Protein AF-A0A4Z0F6G7-F1 (afdb_monomer)

Secondary structure (DSSP, 8-state):
----TTTTSTTHHHHHHHHHHHHH-HHHHHHHHHHHHHHHHHHHHHHHHHHHHHHHHHHHHHHHHHHHHHHHHHHHHHHHHHHHHHHTTHHHHTS-HHHHHHHHHHPPTTHHHHHHHHHHHHHHHHHH-

Structure (mmCIF, N/CA/C/O backbone):
data_AF-A0A4Z0F6G7-F1
#
_entry.id   AF-A0A4Z0F6G7-F1
#
loop_
_atom_site.group_PDB
_atom_site.id
_atom_site.type_symbol
_atom_site.label_atom_id
_atom_site.label_alt_id
_atom_site.label_comp_id
_atom_site.label_asym_id
_atom_site.label_entity_id
_atom_site.label_seq_id
_atom_site.pdbx_PDB_ins_code
_atom_site.Cartn_x
_atom_site.Cartn_y
_atom_site.Cartn_z
_atom_site.occupancy
_atom_site.B_iso_or_equiv
_atom_site.auth_seq_id
_atom_site.auth_comp_id
_atom_site.auth_asym_id
_atom_site.auth_atom_id
_atom_site.pdbx_PDB_model_num
ATOM 1 N N . MET A 1 1 ? 36.983 -16.817 -54.469 1.00 47.28 1 MET A N 1
ATOM 2 C CA . MET A 1 1 ? 36.439 -15.636 -53.768 1.00 47.28 1 MET A CA 1
ATOM 3 C C . MET A 1 1 ? 35.377 -16.129 -52.810 1.00 47.28 1 MET A C 1
ATOM 5 O O . MET A 1 1 ? 34.398 -16.700 -53.269 1.00 47.28 1 MET A O 1
ATOM 9 N N . THR A 1 2 ? 35.605 -16.013 -51.506 1.00 57.28 2 THR A N 1
ATOM 10 C CA . THR A 1 2 ? 34.632 -16.443 -50.497 1.00 57.28 2 THR A CA 1
ATOM 11 C C . THR A 1 2 ? 33.562 -15.363 -50.399 1.00 57.28 2 THR A C 1
ATOM 13 O O . THR A 1 2 ? 33.847 -14.248 -49.970 1.00 57.28 2 THR A O 1
ATOM 16 N N . THR A 1 3 ? 32.354 -15.651 -50.879 1.00 80.88 3 THR A N 1
ATOM 17 C CA . THR A 1 3 ? 31.208 -14.747 -50.731 1.00 80.88 3 THR A CA 1
ATOM 18 C C . THR A 1 3 ? 30.861 -14.601 -49.254 1.00 80.88 3 THR A C 1
ATOM 20 O O . THR A 1 3 ? 30.868 -15.595 -48.523 1.00 80.88 3 THR A O 1
ATOM 23 N N . ALA A 1 4 ? 30.568 -13.373 -48.816 1.00 86.94 4 ALA A N 1
ATOM 24 C CA . ALA A 1 4 ? 30.184 -13.104 -47.435 1.00 86.94 4 ALA A CA 1
ATOM 25 C C . ALA A 1 4 ? 28.992 -13.992 -47.012 1.00 86.94 4 ALA A C 1
ATOM 27 O O . ALA A 1 4 ? 28.097 -14.231 -47.829 1.00 86.94 4 ALA A O 1
ATOM 28 N N . PRO A 1 5 ? 28.934 -14.465 -45.751 1.00 91.44 5 PRO A N 1
ATOM 29 C CA . PRO A 1 5 ? 27.891 -15.389 -45.290 1.00 91.44 5 PRO A CA 1
ATOM 30 C C . PRO A 1 5 ? 26.457 -14.881 -45.510 1.00 91.44 5 PRO A C 1
ATOM 32 O O . PRO A 1 5 ? 25.543 -15.665 -45.753 1.00 91.44 5 PRO A O 1
ATOM 35 N N . TRP A 1 6 ? 26.259 -13.563 -45.465 1.00 92.94 6 TRP A N 1
ATOM 36 C CA . TRP A 1 6 ? 24.964 -12.897 -45.634 1.00 92.94 6 TRP A CA 1
ATOM 37 C C . TRP A 1 6 ? 24.651 -12.486 -47.080 1.00 92.94 6 TRP A C 1
ATOM 39 O O . TRP A 1 6 ? 23.616 -11.870 -47.316 1.00 92.94 6 TRP A O 1
ATOM 49 N N . ALA A 1 7 ? 25.494 -12.824 -48.064 1.00 93.50 7 ALA A N 1
ATOM 50 C CA . ALA A 1 7 ? 25.330 -12.382 -49.455 1.00 93.50 7 ALA A CA 1
ATOM 51 C C . ALA A 1 7 ? 24.017 -12.850 -50.115 1.00 93.50 7 ALA A C 1
ATOM 53 O O . ALA A 1 7 ? 23.558 -12.244 -51.079 1.00 93.50 7 ALA A O 1
ATOM 54 N N . HIS A 1 8 ? 23.405 -13.916 -49.593 1.00 94.06 8 HIS A N 1
ATOM 55 C CA . HIS A 1 8 ? 22.116 -14.434 -50.053 1.00 94.06 8 HIS A CA 1
ATOM 56 C C . HIS A 1 8 ? 20.911 -13.607 -49.563 1.00 94.06 8 HIS A C 1
ATOM 58 O O . HIS A 1 8 ? 19.790 -13.839 -50.014 1.00 94.06 8 HIS A O 1
ATOM 64 N N . LEU A 1 9 ? 21.109 -12.668 -48.629 1.00 95.50 9 LEU A N 1
ATOM 65 C CA . LEU A 1 9 ? 20.027 -11.877 -48.052 1.00 95.50 9 LEU A CA 1
ATOM 66 C C . LEU A 1 9 ? 19.656 -10.678 -48.946 1.00 95.50 9 LEU A C 1
ATOM 68 O O . LEU A 1 9 ? 20.544 -10.012 -49.483 1.00 95.50 9 LEU A O 1
ATOM 72 N N . PRO A 1 10 ? 18.363 -10.301 -49.031 1.00 94.75 10 PRO A N 1
ATOM 73 C CA . PRO A 1 10 ? 17.912 -9.156 -49.834 1.00 94.75 10 PRO A CA 1
ATOM 74 C C . PRO A 1 10 ? 18.544 -7.813 -49.431 1.00 94.75 10 PRO A C 1
ATOM 76 O O . PRO A 1 10 ? 18.614 -6.881 -50.231 1.00 94.75 10 PRO A O 1
ATOM 79 N N . ASN A 1 11 ? 19.001 -7.700 -48.182 1.00 95.38 11 ASN A N 1
ATOM 80 C CA . ASN A 1 11 ? 19.608 -6.503 -47.607 1.00 95.38 11 ASN A CA 1
ATOM 81 C C . ASN A 1 11 ? 21.141 -6.587 -47.482 1.00 95.38 11 ASN A C 1
ATOM 83 O O . ASN A 1 11 ? 21.720 -5.722 -46.826 1.00 95.38 11 ASN A O 1
ATOM 87 N N . ALA A 1 12 ? 21.808 -7.563 -48.113 1.00 95.88 12 ALA A N 1
ATOM 88 C CA . ALA A 1 12 ? 23.259 -7.765 -48.000 1.00 95.88 12 ALA A CA 1
ATOM 89 C C . ALA A 1 12 ? 24.069 -6.480 -48.254 1.00 95.88 12 ALA A C 1
ATOM 91 O O . ALA A 1 12 ? 24.935 -6.128 -47.458 1.00 95.88 12 ALA A O 1
ATOM 92 N N . LYS A 1 13 ? 23.684 -5.699 -49.277 1.00 95.31 13 LYS A N 1
ATOM 93 C CA . LYS A 1 13 ? 24.309 -4.402 -49.597 1.00 95.31 13 LYS A CA 1
ATOM 94 C C . LYS A 1 13 ? 24.285 -3.396 -48.437 1.00 95.31 13 LYS A C 1
ATOM 96 O O . LYS A 1 13 ? 25.189 -2.578 -48.314 1.00 95.31 13 LYS A O 1
ATOM 101 N N . HIS A 1 14 ? 23.244 -3.427 -47.602 1.00 96.31 14 HIS A N 1
ATOM 102 C CA . HIS A 1 14 ? 23.115 -2.533 -46.451 1.00 96.31 14 HIS A CA 1
ATOM 103 C C . HIS A 1 14 ? 23.979 -3.009 -45.287 1.00 96.31 14 HIS A C 1
ATOM 105 O O . HIS A 1 14 ? 24.593 -2.186 -44.617 1.00 96.31 14 HIS A O 1
ATOM 111 N N . ILE A 1 15 ? 24.059 -4.326 -45.081 1.00 95.19 15 ILE A N 1
ATOM 112 C CA . ILE A 1 15 ? 24.941 -4.928 -44.078 1.00 95.19 15 ILE A CA 1
ATOM 113 C C . ILE A 1 15 ? 26.398 -4.571 -44.398 1.00 95.19 15 ILE A C 1
ATOM 115 O O . ILE A 1 15 ? 27.099 -4.064 -43.526 1.00 95.19 15 ILE A O 1
ATOM 119 N N . ASP A 1 16 ? 26.823 -4.733 -45.654 1.00 95.69 16 ASP A N 1
ATOM 120 C CA . ASP A 1 16 ? 28.184 -4.390 -46.088 1.00 95.69 16 ASP A CA 1
ATOM 121 C C . ASP A 1 16 ? 28.491 -2.900 -45.897 1.00 95.69 16 ASP A C 1
ATOM 123 O O . ASP A 1 16 ? 29.553 -2.548 -45.384 1.00 95.69 16 ASP A O 1
ATOM 127 N N . ALA A 1 17 ? 27.549 -2.018 -46.249 1.00 96.31 17 ALA A N 1
ATOM 128 C CA . ALA A 1 17 ? 27.708 -0.577 -46.068 1.00 96.31 17 ALA A CA 1
ATOM 129 C C . ALA A 1 17 ? 27.852 -0.184 -44.588 1.00 96.31 17 ALA A C 1
ATOM 131 O O . ALA A 1 17 ? 28.715 0.624 -44.251 1.00 96.31 17 ALA A O 1
ATOM 132 N N . VAL A 1 18 ? 27.046 -0.775 -43.697 1.00 95.69 18 VAL A N 1
ATOM 133 C CA . VAL A 1 18 ? 27.143 -0.532 -42.249 1.00 95.69 18 VAL A CA 1
ATOM 134 C C . VAL A 1 18 ? 28.475 -1.043 -41.706 1.00 95.69 18 VAL A C 1
ATOM 136 O O . VAL A 1 18 ? 29.142 -0.321 -40.975 1.00 95.69 18 VAL A O 1
ATOM 139 N N . LEU A 1 19 ? 28.903 -2.250 -42.083 1.00 95.25 19 LEU A N 1
ATOM 140 C CA . LEU A 1 19 ? 30.178 -2.812 -41.627 1.00 95.25 19 LEU A CA 1
ATOM 141 C C . LEU A 1 19 ? 31.381 -2.001 -42.123 1.00 95.25 19 LEU A C 1
ATOM 143 O O . LEU A 1 19 ? 32.320 -1.767 -41.362 1.00 95.25 19 LEU A O 1
ATOM 147 N N . ALA A 1 20 ? 31.351 -1.539 -43.375 1.00 96.31 20 ALA A N 1
ATOM 148 C CA . ALA A 1 20 ? 32.379 -0.655 -43.914 1.00 96.31 20 ALA A CA 1
ATOM 149 C C . ALA A 1 20 ? 32.435 0.674 -43.143 1.00 96.31 20 ALA A C 1
ATOM 151 O O . ALA A 1 20 ? 33.523 1.138 -42.799 1.00 96.31 20 ALA A O 1
ATOM 152 N N . ASP A 1 21 ? 31.282 1.257 -42.808 1.00 97.44 21 ASP A N 1
ATOM 153 C CA . ASP A 1 21 ? 31.222 2.502 -42.044 1.00 97.44 21 ASP A CA 1
ATOM 154 C C . ASP A 1 21 ? 31.696 2.329 -40.595 1.00 97.44 21 ASP A C 1
ATOM 156 O O . ASP A 1 21 ? 32.488 3.135 -40.109 1.00 97.44 21 ASP A O 1
ATOM 160 N N . VAL A 1 22 ? 31.287 1.242 -39.932 1.00 97.00 22 VAL A N 1
ATOM 161 C CA . VAL A 1 22 ? 31.743 0.873 -38.581 1.00 97.00 22 VAL A CA 1
ATOM 162 C C . VAL A 1 22 ? 33.261 0.734 -38.535 1.00 97.00 22 VAL A C 1
ATOM 164 O O . VAL A 1 22 ? 33.890 1.236 -37.608 1.00 97.00 22 VAL A O 1
ATOM 167 N N . ASN A 1 23 ? 33.860 0.090 -39.540 1.00 95.94 23 ASN A N 1
ATOM 168 C CA . ASN A 1 23 ? 35.313 -0.059 -39.624 1.00 95.94 23 ASN A CA 1
ATOM 169 C C . ASN A 1 23 ? 36.027 1.265 -39.928 1.00 95.94 23 ASN A C 1
ATOM 171 O O . ASN A 1 23 ? 37.169 1.446 -39.517 1.00 95.94 23 ASN A O 1
ATOM 175 N N . THR A 1 24 ? 35.368 2.185 -40.638 1.00 98.12 24 THR A N 1
ATOM 176 C CA . THR A 1 24 ? 35.940 3.496 -40.984 1.00 98.12 24 THR A CA 1
ATOM 177 C C . THR A 1 24 ? 35.861 4.481 -39.817 1.00 98.12 24 THR A C 1
ATOM 179 O O . THR A 1 24 ? 36.751 5.314 -39.670 1.00 98.12 24 THR A O 1
ATOM 182 N N . ARG A 1 25 ? 34.795 4.410 -39.006 1.00 97.50 25 ARG A N 1
ATOM 183 C CA . ARG A 1 25 ? 34.482 5.374 -37.934 1.00 97.50 25 ARG A CA 1
ATOM 184 C C . ARG A 1 25 ? 34.035 4.686 -36.634 1.00 97.50 25 ARG A C 1
ATOM 186 O O . ARG A 1 25 ? 32.915 4.924 -36.159 1.00 97.50 25 ARG A O 1
ATOM 193 N N . PRO A 1 26 ? 34.856 3.798 -36.047 1.00 97.06 26 PRO A N 1
ATOM 194 C CA . PRO A 1 26 ? 34.456 3.002 -34.885 1.00 97.06 26 PRO A CA 1
ATOM 195 C C . PRO A 1 26 ? 34.114 3.862 -33.659 1.00 97.06 26 PRO A C 1
ATOM 197 O O . PRO A 1 26 ? 33.221 3.515 -32.884 1.00 97.06 26 PRO A O 1
ATOM 200 N N . GLU A 1 27 ? 34.776 5.005 -33.489 1.00 97.69 27 GLU A N 1
ATOM 201 C CA . GLU A 1 27 ? 34.522 5.968 -32.417 1.00 97.69 27 GLU A CA 1
ATOM 202 C C . GLU A 1 27 ? 33.124 6.594 -32.487 1.00 97.69 27 GLU A C 1
ATOM 204 O O . GLU A 1 27 ? 32.488 6.761 -31.446 1.00 97.69 27 GLU A O 1
ATOM 209 N N . VAL A 1 28 ? 32.601 6.867 -33.688 1.00 97.94 28 VAL A N 1
ATOM 210 C CA . VAL A 1 28 ? 31.244 7.415 -33.869 1.00 97.94 28 VAL A CA 1
ATOM 211 C C . VAL A 1 28 ? 30.197 6.384 -33.457 1.00 97.94 28 VAL A C 1
ATOM 213 O O . VAL A 1 28 ? 29.253 6.703 -32.736 1.00 97.94 28 VAL A O 1
ATOM 216 N N . TRP A 1 29 ? 30.387 5.128 -33.861 1.00 97.69 29 TRP A N 1
ATOM 217 C CA . TRP A 1 29 ? 29.501 4.028 -33.480 1.00 97.69 29 TRP A CA 1
ATOM 218 C C . TRP A 1 29 ? 29.561 3.715 -31.987 1.00 97.69 29 TRP A C 1
ATOM 220 O O . TRP A 1 29 ? 28.531 3.406 -31.383 1.00 97.69 29 TRP A O 1
ATOM 230 N N . LYS A 1 30 ? 30.745 3.821 -31.374 1.00 97.69 30 LYS A N 1
ATOM 231 C CA . LYS A 1 30 ? 30.897 3.711 -29.922 1.00 97.69 30 LYS A CA 1
ATOM 232 C C . LYS A 1 30 ? 30.139 4.833 -29.212 1.00 97.69 30 LYS A C 1
ATOM 234 O O . LYS A 1 30 ? 29.307 4.535 -28.367 1.00 97.69 30 LYS A O 1
ATOM 239 N N . ALA A 1 31 ? 30.352 6.089 -29.604 1.00 97.75 31 ALA A N 1
ATOM 240 C CA . ALA A 1 31 ? 29.670 7.232 -29.002 1.00 97.75 31 ALA A CA 1
ATOM 241 C C . ALA A 1 31 ? 28.141 7.138 -29.138 1.00 97.75 31 ALA A C 1
ATOM 243 O O . ALA A 1 31 ? 27.420 7.396 -28.179 1.00 97.75 31 ALA A O 1
ATOM 244 N N . ALA A 1 32 ? 27.640 6.713 -30.302 1.00 97.75 32 ALA A N 1
ATOM 245 C CA . ALA A 1 32 ? 26.210 6.505 -30.515 1.00 97.75 32 ALA A CA 1
ATOM 246 C C . ALA A 1 32 ? 25.640 5.400 -29.610 1.00 97.75 32 ALA A C 1
ATOM 248 O O . ALA A 1 32 ? 24.548 5.551 -29.062 1.00 97.75 32 ALA A O 1
ATOM 249 N N . ARG A 1 33 ? 26.381 4.300 -29.426 1.00 97.62 33 ARG A N 1
ATOM 250 C CA . ARG A 1 33 ? 25.991 3.211 -28.522 1.00 97.62 33 ARG A CA 1
ATOM 251 C C . ARG A 1 33 ? 25.990 3.662 -27.065 1.00 97.62 33 ARG A C 1
ATOM 253 O O . ARG A 1 33 ? 25.026 3.375 -26.365 1.00 97.62 33 ARG A O 1
ATOM 260 N N . ASP A 1 34 ? 27.038 4.356 -26.634 1.00 98.19 34 ASP A N 1
ATOM 261 C CA . ASP A 1 34 ? 27.175 4.852 -25.263 1.00 98.19 34 ASP A CA 1
ATOM 262 C C . ASP A 1 34 ? 26.044 5.850 -24.953 1.00 98.19 34 ASP A C 1
ATOM 264 O O . ASP A 1 34 ? 25.350 5.701 -23.953 1.00 98.19 34 ASP A O 1
ATOM 268 N N . ALA A 1 35 ? 25.744 6.774 -25.873 1.00 97.94 35 ALA A N 1
ATOM 269 C CA . ALA A 1 35 ? 24.625 7.707 -25.729 1.00 97.94 35 ALA A CA 1
ATOM 270 C C . ALA A 1 35 ? 23.259 7.000 -25.662 1.00 97.94 35 ALA A C 1
ATOM 272 O O . ALA A 1 35 ? 22.404 7.373 -24.858 1.00 97.94 35 ALA A O 1
ATOM 273 N N . ALA A 1 36 ? 23.042 5.972 -26.490 1.00 98.19 36 ALA A N 1
ATOM 274 C CA . ALA A 1 36 ? 21.812 5.184 -26.449 1.00 98.19 36 ALA A CA 1
ATOM 275 C C . ALA A 1 36 ? 21.678 4.403 -25.1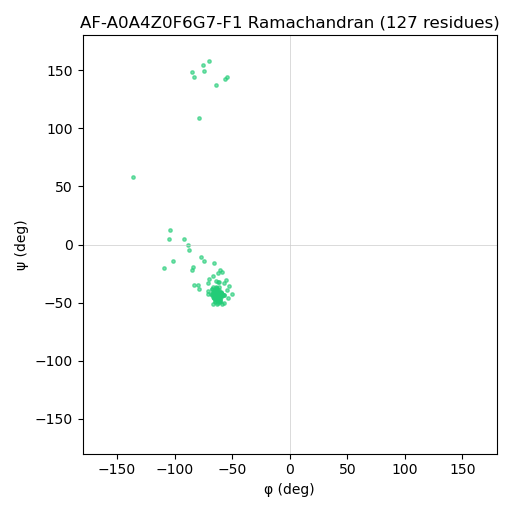32 1.00 98.19 36 ALA A C 1
ATOM 277 O O . ALA A 1 36 ? 20.582 4.319 -24.575 1.00 98.19 36 ALA A O 1
ATOM 278 N N . TRP A 1 37 ? 22.786 3.858 -24.626 1.00 98.31 37 TRP A N 1
ATOM 279 C CA . TRP A 1 37 ? 22.828 3.162 -23.345 1.00 98.31 37 TRP A CA 1
ATOM 280 C C . TRP A 1 37 ? 22.525 4.105 -22.181 1.00 98.31 37 TRP A C 1
ATOM 282 O O . TRP A 1 37 ? 21.652 3.802 -21.370 1.00 98.31 37 TRP A O 1
ATOM 292 N N . ASP A 1 38 ? 23.175 5.266 -22.133 1.00 98.38 38 ASP A N 1
ATOM 293 C CA . ASP A 1 38 ? 22.958 6.265 -21.087 1.00 98.38 38 ASP A CA 1
ATOM 294 C C . ASP A 1 38 ? 21.514 6.773 -21.087 1.00 98.38 38 ASP A C 1
ATOM 296 O O . ASP A 1 38 ? 20.882 6.848 -20.032 1.00 98.38 38 ASP A O 1
ATOM 300 N N . ALA A 1 39 ? 20.949 7.052 -22.266 1.00 98.00 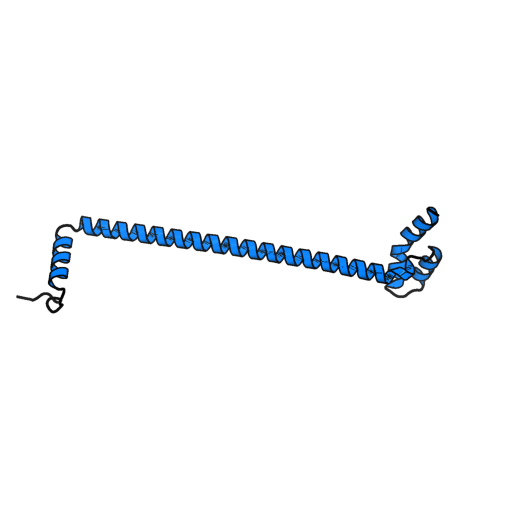39 ALA A N 1
ATOM 301 C CA . ALA A 1 39 ? 19.553 7.458 -22.392 1.00 98.00 39 ALA A CA 1
ATOM 302 C C . ALA A 1 39 ? 18.592 6.369 -21.891 1.00 98.00 39 ALA A C 1
ATOM 304 O O . ALA A 1 39 ? 17.663 6.664 -21.135 1.00 98.00 39 ALA A O 1
ATOM 305 N N . ALA A 1 40 ? 18.825 5.109 -22.271 1.00 98.31 40 ALA A N 1
ATOM 306 C CA . ALA A 1 40 ? 18.009 3.986 -21.818 1.00 98.31 40 ALA A CA 1
ATOM 307 C C . ALA A 1 40 ? 18.126 3.774 -20.302 1.00 98.31 40 ALA A C 1
ATOM 309 O O . ALA A 1 40 ? 17.122 3.536 -19.631 1.00 98.31 40 ALA A O 1
ATOM 310 N N . TRP A 1 41 ? 19.335 3.902 -19.753 1.00 98.38 41 TRP A N 1
ATOM 311 C CA . TRP A 1 41 ? 19.599 3.769 -18.325 1.00 98.38 41 TRP A CA 1
ATOM 312 C C . TRP A 1 41 ? 18.903 4.858 -17.507 1.00 98.38 41 TRP A C 1
ATOM 314 O O . TRP A 1 41 ? 18.227 4.551 -16.524 1.00 98.38 41 TRP A O 1
ATOM 324 N N . ILE A 1 42 ? 19.021 6.120 -17.929 1.00 98.56 42 ILE A N 1
ATOM 325 C CA . ILE A 1 42 ? 18.355 7.253 -17.276 1.00 98.56 42 ILE A CA 1
ATOM 326 C C . ILE A 1 42 ? 16.839 7.064 -17.324 1.00 98.56 42 ILE A C 1
ATOM 328 O O . ILE A 1 42 ? 16.194 7.117 -16.281 1.00 98.56 42 ILE A O 1
ATOM 332 N N . ALA A 1 43 ? 16.279 6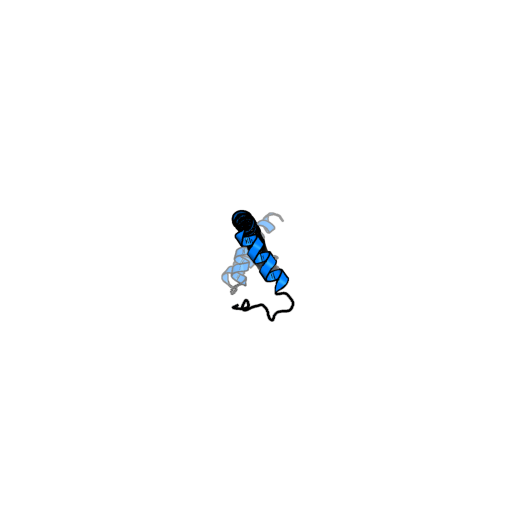.755 -18.497 1.00 97.94 43 ALA A N 1
ATOM 333 C CA . ALA A 1 43 ? 14.842 6.546 -18.648 1.00 97.94 43 ALA A CA 1
ATOM 334 C C . ALA A 1 43 ? 14.324 5.400 -17.764 1.00 97.94 43 ALA A C 1
ATOM 336 O O . ALA A 1 43 ? 13.302 5.546 -17.094 1.00 97.94 43 ALA A O 1
ATOM 337 N N . ALA A 1 44 ? 15.042 4.274 -17.719 1.00 98.06 44 ALA A N 1
ATOM 338 C CA . ALA A 1 44 ? 14.673 3.137 -16.883 1.00 98.06 44 ALA A CA 1
ATOM 339 C C . ALA A 1 44 ? 14.734 3.479 -15.388 1.00 98.06 44 ALA A C 1
ATOM 341 O O . ALA A 1 44 ? 13.825 3.127 -14.633 1.00 98.06 44 ALA A O 1
ATOM 342 N N . ARG A 1 45 ? 15.783 4.186 -14.954 1.00 98.25 45 ARG A N 1
ATOM 343 C CA . ARG A 1 45 ? 15.947 4.602 -13.558 1.00 98.25 45 ARG A CA 1
ATOM 344 C C . ARG A 1 45 ? 14.865 5.591 -13.135 1.00 98.25 45 ARG A C 1
ATOM 346 O O . ARG A 1 45 ? 14.294 5.431 -12.060 1.00 98.25 45 ARG A O 1
ATOM 353 N N . ASP A 1 46 ? 14.579 6.585 -13.967 1.00 98.44 46 ASP A N 1
ATOM 354 C CA . ASP A 1 46 ? 13.590 7.615 -13.662 1.00 98.44 46 ASP A CA 1
ATOM 355 C C . ASP A 1 46 ? 12.177 7.009 -13.614 1.00 98.44 46 ASP A C 1
ATOM 357 O O . ASP A 1 46 ? 11.428 7.275 -12.674 1.00 98.44 46 ASP A O 1
ATOM 361 N N . ALA A 1 47 ? 11.848 6.099 -14.540 1.00 97.69 47 ALA A N 1
ATOM 362 C CA . ALA A 1 47 ? 10.591 5.350 -14.512 1.00 97.69 47 ALA A CA 1
ATOM 363 C C . ALA A 1 47 ? 10.465 4.463 -13.262 1.00 97.69 47 ALA A C 1
ATOM 365 O O . ALA A 1 47 ? 9.403 4.408 -12.640 1.00 97.69 47 ALA A O 1
ATOM 366 N N . ALA A 1 48 ? 11.545 3.784 -12.864 1.00 98.12 48 ALA A N 1
ATOM 367 C CA . ALA A 1 48 ? 11.555 2.973 -11.650 1.00 98.12 48 ALA A CA 1
ATOM 368 C C . ALA A 1 48 ? 11.365 3.829 -10.388 1.00 98.12 48 ALA A C 1
ATOM 370 O O . ALA A 1 48 ? 10.624 3.438 -9.484 1.00 98.12 48 ALA A O 1
ATOM 371 N N . TRP A 1 49 ? 12.002 5.002 -10.331 1.00 98.19 49 TRP A N 1
ATOM 372 C CA . TRP A 1 49 ? 11.869 5.929 -9.210 1.00 98.19 49 TRP A CA 1
ATOM 373 C C . TRP A 1 49 ? 10.452 6.495 -9.099 1.00 98.19 49 TRP A C 1
ATOM 375 O O . TRP A 1 49 ? 9.875 6.484 -8.011 1.00 98.19 49 TRP A O 1
ATOM 385 N N . ASP A 1 50 ? 9.867 6.933 -10.214 1.00 98.44 50 ASP A N 1
ATOM 386 C CA . ASP A 1 50 ? 8.499 7.454 -10.243 1.00 98.44 50 ASP A CA 1
ATOM 387 C C . ASP A 1 50 ? 7.480 6.381 -9.829 1.00 98.44 50 ASP A C 1
ATOM 389 O O . ASP A 1 50 ? 6.649 6.607 -8.944 1.00 98.44 50 ASP A O 1
ATOM 393 N N . ALA A 1 51 ? 7.616 5.161 -10.360 1.00 97.38 51 ALA A N 1
ATOM 394 C CA . ALA A 1 51 ? 6.772 4.032 -9.977 1.00 97.38 51 ALA A CA 1
ATOM 395 C C . ALA A 1 51 ? 6.882 3.708 -8.477 1.00 97.38 51 ALA A C 1
ATOM 397 O O . ALA A 1 51 ? 5.863 3.529 -7.803 1.00 97.38 51 ALA A O 1
ATOM 398 N N . ALA A 1 52 ? 8.103 3.671 -7.934 1.00 98.19 52 ALA A N 1
ATOM 399 C CA . ALA A 1 52 ? 8.331 3.422 -6.513 1.00 98.19 52 ALA A CA 1
ATOM 400 C C . ALA A 1 52 ? 7.727 4.530 -5.636 1.00 98.19 52 ALA A C 1
ATOM 402 O O . ALA A 1 52 ? 7.075 4.241 -4.629 1.00 98.19 52 ALA A O 1
ATOM 403 N N . TRP A 1 53 ? 7.890 5.793 -6.032 1.00 98.12 53 TRP A N 1
ATOM 404 C CA . TRP A 1 53 ? 7.339 6.942 -5.319 1.00 98.12 53 TRP A CA 1
ATOM 405 C C . TRP A 1 53 ? 5.806 6.930 -5.298 1.00 98.12 53 TRP A C 1
ATOM 407 O O . TRP A 1 53 ? 5.193 7.080 -4.234 1.00 98.12 53 TRP A O 1
ATOM 417 N N . ILE A 1 54 ? 5.175 6.695 -6.452 1.00 98.56 54 ILE A N 1
ATOM 418 C CA . ILE A 1 54 ? 3.716 6.594 -6.576 1.00 98.56 54 ILE A CA 1
ATOM 419 C C . ILE A 1 54 ? 3.186 5.435 -5.728 1.00 98.56 54 ILE A C 1
ATOM 421 O O . ILE A 1 54 ? 2.207 5.616 -4.994 1.00 98.56 54 ILE A O 1
ATOM 425 N N . ALA A 1 55 ? 3.833 4.268 -5.781 1.00 97.81 55 ALA A N 1
ATOM 426 C CA . ALA A 1 55 ? 3.441 3.102 -4.995 1.00 97.81 55 ALA A CA 1
ATOM 427 C C . ALA A 1 55 ? 3.533 3.380 -3.488 1.00 97.81 55 ALA A C 1
ATOM 429 O O . ALA A 1 55 ? 2.561 3.163 -2.762 1.00 97.81 55 ALA A O 1
ATOM 430 N N . ALA A 1 56 ? 4.655 3.939 -3.023 1.00 98.06 56 ALA A N 1
ATOM 431 C CA . ALA A 1 56 ? 4.860 4.271 -1.616 1.00 98.06 56 ALA A CA 1
ATOM 432 C C . ALA A 1 56 ? 3.825 5.289 -1.113 1.00 98.06 56 ALA A C 1
ATOM 434 O O . ALA A 1 56 ? 3.194 5.088 -0.072 1.00 98.06 56 ALA A O 1
ATOM 435 N N . ARG A 1 57 ? 3.583 6.362 -1.875 1.00 98.25 57 ARG A N 1
ATOM 436 C CA . ARG A 1 57 ? 2.604 7.397 -1.514 1.00 98.25 57 ARG A CA 1
ATOM 437 C C . ARG A 1 57 ? 1.174 6.856 -1.499 1.00 98.25 57 ARG A C 1
ATOM 439 O O . ARG A 1 57 ? 0.391 7.215 -0.617 1.00 98.25 57 ARG A O 1
ATOM 446 N N . SER A 1 58 ? 0.835 5.988 -2.449 1.00 98.38 58 SER A N 1
ATOM 447 C CA . SER A 1 58 ? -0.480 5.345 -2.523 1.00 98.38 58 SER A CA 1
ATOM 448 C C . SER A 1 58 ? -0.707 4.401 -1.345 1.00 98.38 58 SER A C 1
ATOM 450 O O . SER A 1 58 ? -1.753 4.480 -0.699 1.00 98.38 58 SER A O 1
ATOM 452 N N . ALA A 1 59 ? 0.290 3.578 -1.006 1.00 97.75 59 ALA A N 1
ATOM 453 C CA . ALA A 1 59 ? 0.245 2.687 0.149 1.00 97.75 59 ALA A CA 1
ATOM 454 C C . ALA A 1 59 ? 0.099 3.468 1.463 1.00 97.75 59 ALA A C 1
ATOM 456 O O . ALA A 1 59 ? -0.789 3.169 2.261 1.00 97.75 59 ALA A O 1
ATOM 457 N N . ALA A 1 60 ? 0.891 4.529 1.653 1.00 98.25 60 ALA A N 1
ATOM 458 C CA . ALA A 1 60 ? 0.801 5.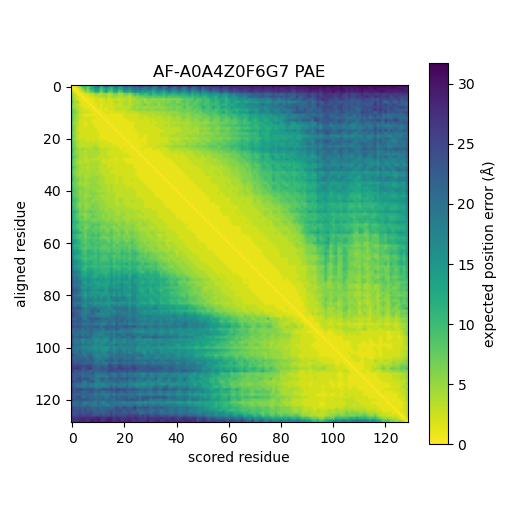384 2.835 1.00 98.25 60 ALA A CA 1
ATOM 459 C C . ALA A 1 60 ? -0.588 6.031 2.974 1.00 98.25 60 ALA A C 1
ATOM 461 O O . ALA A 1 60 ? -1.176 6.035 4.056 1.00 98.25 60 ALA A O 1
ATOM 462 N N . ARG A 1 61 ? -1.158 6.534 1.871 1.00 98.25 61 ARG A N 1
ATOM 463 C CA . ARG A 1 61 ? -2.495 7.144 1.877 1.00 98.25 61 ARG A CA 1
ATOM 464 C C . ARG A 1 61 ? -3.597 6.122 2.151 1.00 98.25 61 ARG A C 1
ATOM 466 O O . ARG A 1 61 ? -4.556 6.441 2.853 1.00 98.25 61 ARG A O 1
ATOM 473 N N . ALA A 1 62 ? -3.472 4.911 1.611 1.00 98.44 62 ALA A N 1
ATOM 474 C CA . ALA A 1 62 ? -4.406 3.824 1.876 1.00 98.44 62 ALA A CA 1
ATOM 475 C C . ALA A 1 62 ? -4.373 3.409 3.355 1.00 98.44 62 ALA A C 1
ATOM 477 O O . ALA A 1 62 ? -5.430 3.348 3.981 1.00 98.44 62 ALA A O 1
ATOM 478 N N . ALA A 1 63 ? -3.177 3.222 3.922 1.00 97.81 63 ALA A N 1
ATOM 479 C CA . ALA A 1 63 ? -2.992 2.882 5.330 1.00 97.81 63 ALA A CA 1
ATOM 480 C C . ALA A 1 63 ? -3.565 3.964 6.258 1.00 97.81 63 ALA A C 1
ATOM 482 O O . ALA A 1 63 ? -4.365 3.658 7.140 1.00 97.81 63 ALA A O 1
ATOM 483 N N . ALA A 1 64 ? -3.243 5.238 6.007 1.00 98.19 64 ALA A N 1
ATOM 484 C CA . ALA A 1 64 ? -3.771 6.355 6.789 1.00 98.19 64 ALA A CA 1
ATOM 485 C C . ALA A 1 64 ? -5.306 6.431 6.730 1.00 98.19 64 ALA A C 1
ATOM 487 O O . ALA A 1 64 ? -5.962 6.642 7.748 1.00 98.19 64 ALA A O 1
ATOM 488 N N . ARG A 1 65 ? -5.897 6.217 5.547 1.00 98.19 65 ARG A N 1
ATOM 489 C CA . ARG A 1 65 ? -7.355 6.224 5.379 1.00 98.19 65 ARG A CA 1
ATOM 490 C C . ARG A 1 65 ? -8.025 5.046 6.082 1.00 98.19 65 ARG A C 1
ATOM 492 O O . ARG A 1 65 ? -9.100 5.238 6.637 1.00 98.19 65 ARG A O 1
ATOM 499 N N . SER A 1 66 ? -7.410 3.862 6.060 1.00 98.31 66 SER A N 1
ATOM 500 C CA . SER A 1 66 ? -7.910 2.700 6.802 1.00 98.31 66 SER A CA 1
ATOM 501 C C . SER A 1 66 ? -7.903 2.978 8.301 1.00 98.31 66 SER A C 1
ATOM 503 O O . SER A 1 66 ? -8.943 2.868 8.937 1.00 98.31 66 SER A O 1
ATOM 505 N N . ALA A 1 67 ? -6.772 3.449 8.836 1.00 97.25 67 ALA A N 1
ATOM 506 C CA . ALA A 1 67 ? -6.639 3.749 10.258 1.00 97.25 67 ALA A CA 1
ATOM 507 C C . ALA A 1 67 ? -7.645 4.818 10.718 1.00 97.25 67 ALA A C 1
ATOM 509 O O . ALA A 1 67 ? -8.272 4.672 11.764 1.00 97.25 67 ALA A O 1
ATOM 510 N N . ALA A 1 68 ? -7.854 5.864 9.911 1.00 98.12 68 ALA A N 1
ATOM 511 C CA . ALA A 1 68 ? -8.856 6.888 10.193 1.00 98.12 68 ALA A CA 1
ATOM 512 C C . ALA A 1 68 ? -10.287 6.324 10.194 1.00 98.12 68 ALA A C 1
ATOM 514 O O . ALA A 1 68 ? -11.084 6.679 11.060 1.00 98.12 68 ALA A O 1
ATOM 515 N N . TRP A 1 69 ? -10.615 5.434 9.252 1.00 98.06 69 TRP A N 1
ATOM 516 C CA . TRP A 1 69 ? -11.920 4.771 9.203 1.00 98.06 69 TRP A CA 1
ATOM 517 C C . TRP A 1 69 ? -12.157 3.854 10.398 1.00 98.06 69 TRP A C 1
ATOM 519 O O . TRP A 1 69 ? -13.255 3.851 10.950 1.00 98.06 69 TRP A O 1
ATOM 529 N N . ASP A 1 70 ? -11.145 3.090 10.798 1.00 98.19 70 ASP A N 1
ATOM 530 C CA . ASP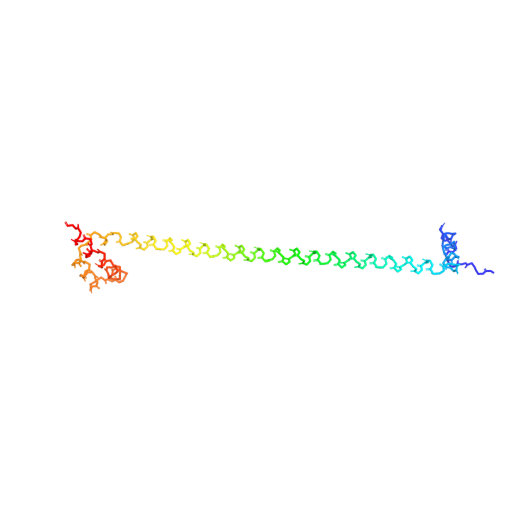 A 1 70 ? -11.236 2.187 11.942 1.00 98.19 70 ASP A CA 1
ATOM 531 C C . ASP A 1 70 ? -11.396 2.972 13.247 1.00 98.19 70 ASP A C 1
ATOM 533 O O . ASP A 1 70 ? -12.281 2.657 14.043 1.00 98.19 70 ASP A O 1
ATOM 537 N N . ALA A 1 71 ? -10.637 4.060 13.419 1.00 96.62 71 ALA A N 1
ATOM 538 C CA . ALA A 1 71 ? -10.785 4.964 14.557 1.00 96.62 71 ALA A CA 1
ATOM 539 C C . ALA A 1 71 ? -12.178 5.611 14.601 1.00 96.62 71 ALA A C 1
ATOM 541 O O . ALA A 1 71 ? -12.844 5.574 15.633 1.00 96.62 71 ALA A O 1
ATOM 542 N N . ALA A 1 72 ? -12.656 6.154 13.476 1.00 97.94 72 ALA A N 1
ATOM 543 C CA . ALA A 1 72 ? -13.983 6.760 13.400 1.00 97.94 72 ALA A CA 1
ATOM 544 C C . ALA A 1 72 ? -15.097 5.745 13.701 1.00 97.94 72 ALA A C 1
ATOM 546 O O . ALA A 1 72 ? -16.056 6.071 14.397 1.00 97.94 72 ALA A O 1
ATOM 547 N N . ARG A 1 73 ? -14.961 4.504 13.215 1.00 98.19 73 ARG A N 1
ATOM 548 C CA . ARG A 1 73 ? -15.920 3.427 13.484 1.00 98.19 73 ARG A CA 1
ATOM 549 C C . ARG A 1 73 ? -15.923 3.023 14.954 1.00 98.19 73 ARG A C 1
ATOM 551 O O . ARG A 1 73 ? -17.004 2.831 15.497 1.00 98.19 73 ARG A O 1
ATOM 558 N N . SER A 1 74 ? -14.751 2.926 15.585 1.00 97.69 74 SER A N 1
ATOM 559 C CA . SER A 1 74 ? -14.642 2.653 17.023 1.00 97.69 74 SER A CA 1
ATOM 560 C C . SER A 1 74 ? -15.353 3.731 17.830 1.00 97.69 74 SER A C 1
ATOM 562 O O . SER A 1 74 ? -16.243 3.415 18.605 1.00 97.69 74 SER A O 1
ATOM 564 N N . VAL A 1 75 ? -15.047 5.007 17.570 1.00 97.31 75 VAL A N 1
ATOM 565 C CA . VAL A 1 75 ? -15.680 6.136 18.271 1.00 97.31 75 VAL A CA 1
ATOM 566 C C . VAL A 1 75 ? -17.194 6.152 18.056 1.00 97.31 75 VAL A C 1
ATOM 568 O O . VAL A 1 75 ? -17.947 6.382 18.998 1.00 97.31 75 VAL A O 1
ATOM 571 N N . ALA A 1 76 ? -17.662 5.891 16.833 1.00 97.75 76 ALA A N 1
ATOM 572 C CA . ALA A 1 76 ? -19.091 5.815 16.550 1.00 97.75 76 ALA A CA 1
ATOM 573 C C . ALA A 1 76 ? -19.763 4.657 17.305 1.00 97.75 76 ALA A C 1
ATOM 575 O O . ALA A 1 76 ? -20.861 4.826 17.828 1.00 97.75 76 ALA A O 1
ATOM 576 N N . TRP A 1 77 ? -19.104 3.500 17.385 1.00 97.50 77 TRP A N 1
ATOM 577 C CA . TRP A 1 77 ? -19.604 2.353 18.135 1.00 97.50 77 TRP A CA 1
ATOM 578 C C . TRP A 1 77 ? -19.655 2.637 19.636 1.00 97.50 77 TRP A C 1
ATOM 580 O O . TRP A 1 77 ? -20.689 2.408 20.255 1.00 97.50 77 TRP A O 1
ATOM 590 N N . ASP A 1 78 ? -18.596 3.219 20.198 1.00 97.00 78 ASP A N 1
ATOM 591 C CA . ASP A 1 78 ? -18.541 3.620 21.605 1.00 97.00 78 ASP A CA 1
ATOM 592 C C . ASP A 1 78 ? -19.639 4.641 21.934 1.00 97.00 78 ASP A C 1
ATOM 594 O O . ASP A 1 78 ? -20.315 4.519 22.955 1.00 97.00 78 ASP A O 1
ATOM 598 N N . ALA A 1 79 ? -19.884 5.608 21.044 1.00 96.31 79 ALA A N 1
ATOM 599 C CA . ALA A 1 79 ? -20.972 6.571 21.196 1.00 96.31 79 ALA A CA 1
ATOM 600 C C . ALA A 1 79 ? -22.354 5.898 21.157 1.00 96.31 79 ALA A C 1
ATOM 602 O O . ALA A 1 79 ? -23.210 6.212 21.981 1.00 96.31 79 ALA A O 1
ATOM 603 N N . ILE A 1 80 ? -22.579 4.950 20.239 1.00 97.06 80 ILE A N 1
ATOM 604 C CA . ILE A 1 80 ? -23.830 4.180 20.173 1.00 97.06 80 ILE A CA 1
ATOM 605 C C . ILE A 1 80 ? -24.019 3.350 21.448 1.00 97.06 80 ILE A C 1
ATOM 607 O O . ILE A 1 80 ? -25.105 3.368 22.023 1.00 97.06 80 ILE A O 1
ATOM 611 N N . LEU A 1 81 ? -22.977 2.662 21.924 1.00 93.81 81 LEU A N 1
ATOM 612 C CA . LEU A 1 81 ? -23.026 1.896 23.171 1.00 93.81 81 LEU A CA 1
ATOM 613 C C . LEU A 1 81 ? -23.330 2.791 24.375 1.00 93.81 81 LEU A C 1
ATOM 615 O O . LEU A 1 81 ? -24.147 2.418 25.212 1.00 93.81 81 LEU A O 1
ATOM 619 N N . ALA A 1 82 ? -22.722 3.978 24.444 1.00 90.19 82 ALA A N 1
ATOM 620 C CA . ALA A 1 82 ? -23.007 4.955 25.488 1.00 90.19 82 ALA A CA 1
ATOM 621 C C . ALA A 1 82 ? -24.470 5.427 25.444 1.00 90.19 82 ALA A C 1
ATOM 623 O O . ALA A 1 82 ? -25.114 5.498 26.488 1.00 90.19 82 ALA A O 1
ATOM 624 N N . LEU A 1 83 ? -25.017 5.691 24.252 1.00 91.50 83 LEU A N 1
ATOM 625 C CA . LEU A 1 83 ? -26.423 6.069 24.083 1.00 91.50 83 LEU A CA 1
ATOM 626 C C . LEU A 1 83 ? -27.380 4.938 24.481 1.00 91.50 83 LEU A C 1
ATOM 628 O O . LEU A 1 83 ? -28.354 5.198 25.176 1.00 91.50 83 LEU A O 1
ATOM 632 N N . ILE A 1 84 ? -27.090 3.689 24.103 1.00 91.31 84 ILE A N 1
ATOM 633 C CA . ILE A 1 84 ? -27.888 2.520 24.509 1.00 91.31 84 ILE A CA 1
ATOM 634 C C . ILE A 1 84 ? -27.838 2.332 26.030 1.00 91.31 84 ILE A C 1
ATOM 636 O O . ILE A 1 84 ? -28.864 2.068 26.655 1.00 91.31 84 ILE A O 1
ATOM 640 N N . ALA A 1 85 ? -26.656 2.467 26.640 1.00 85.38 85 ALA A N 1
ATOM 641 C CA . ALA A 1 85 ? -26.491 2.351 28.086 1.00 85.38 85 ALA A CA 1
ATOM 642 C C . ALA A 1 85 ? -27.244 3.455 28.842 1.00 85.38 85 ALA A C 1
ATOM 644 O O . ALA A 1 85 ? -27.825 3.184 29.893 1.00 85.38 85 ALA A O 1
ATOM 645 N N . TRP A 1 86 ? -27.255 4.672 28.291 1.00 85.00 86 TRP A N 1
ATOM 646 C CA . TRP A 1 86 ? -28.034 5.794 28.805 1.00 85.00 86 TRP A CA 1
ATOM 647 C C . TRP A 1 86 ? -29.542 5.542 28.700 1.00 85.00 86 TRP A C 1
ATOM 649 O O . TRP A 1 86 ? -30.245 5.663 29.699 1.00 85.00 86 TRP A O 1
ATOM 659 N N . ASP A 1 87 ? -30.026 5.127 27.526 1.00 88.75 87 ASP A N 1
ATOM 660 C CA . ASP A 1 87 ? -31.436 4.795 27.280 1.00 88.75 87 ASP A CA 1
ATOM 661 C C . ASP A 1 87 ? -31.925 3.673 28.209 1.00 88.75 87 ASP A C 1
ATOM 663 O O . ASP A 1 87 ? -32.965 3.784 28.849 1.00 88.75 87 ASP A O 1
ATOM 667 N N . SER A 1 88 ? -31.101 2.643 28.409 1.00 85.69 88 SER A N 1
ATOM 668 C CA . SER A 1 88 ? -31.406 1.523 29.311 1.00 85.69 88 SER A CA 1
ATOM 669 C C . SER A 1 88 ? -31.493 1.923 30.790 1.00 85.69 88 SER A C 1
ATOM 671 O O . SER A 1 88 ? -31.969 1.139 31.606 1.00 85.69 88 SER A O 1
ATOM 673 N N . ALA A 1 89 ? -30.988 3.102 31.161 1.00 86.94 89 ALA A N 1
ATOM 674 C CA . ALA A 1 89 ? -31.062 3.643 32.514 1.00 86.94 89 ALA A CA 1
ATOM 675 C C . ALA A 1 89 ? -32.102 4.774 32.641 1.00 86.94 89 ALA A C 1
ATOM 677 O O . ALA A 1 89 ? -32.200 5.378 33.711 1.00 86.94 89 ALA A O 1
ATOM 678 N N . ALA A 1 90 ? -32.876 5.065 31.587 1.00 87.56 90 ALA A N 1
ATOM 679 C CA . ALA A 1 90 ? -33.844 6.161 31.567 1.00 87.56 90 ALA A CA 1
ATOM 680 C C . ALA A 1 90 ? -34.878 6.046 32.698 1.00 87.56 90 ALA A C 1
ATOM 682 O O . ALA A 1 90 ? -35.108 7.021 33.409 1.00 87.56 90 ALA A O 1
ATOM 683 N N . ASP A 1 91 ? -35.401 4.843 32.949 1.00 89.19 91 ASP A N 1
ATOM 684 C CA . ASP A 1 91 ? -36.371 4.585 34.026 1.00 89.19 91 ASP A CA 1
ATOM 685 C C . ASP A 1 91 ? -35.805 4.874 35.430 1.00 89.19 91 ASP A C 1
ATOM 687 O O . ASP A 1 91 ? -36.551 5.151 36.370 1.00 89.19 91 ASP A O 1
ATOM 691 N N . LEU A 1 92 ? -34.478 4.823 35.589 1.00 90.69 92 LEU A N 1
ATOM 692 C CA . LEU A 1 92 ? -33.796 5.110 36.852 1.00 90.69 92 LEU A CA 1
ATOM 693 C C . LEU A 1 92 ? -33.535 6.604 37.044 1.00 90.69 92 LEU A C 1
ATOM 695 O O . LEU A 1 92 ? -33.345 7.046 38.177 1.00 90.69 92 LEU A O 1
ATOM 699 N N . MET A 1 93 ? -33.509 7.388 35.961 1.00 86.31 93 MET A N 1
ATOM 700 C CA . MET A 1 93 ? -33.187 8.809 36.037 1.00 86.31 93 MET A CA 1
ATOM 701 C C . MET A 1 93 ? -34.193 9.585 36.869 1.00 86.31 93 MET A C 1
ATOM 703 O O . MET A 1 93 ? -33.794 10.522 37.545 1.00 86.31 93 MET A O 1
ATOM 707 N N . ASP A 1 94 ? -35.465 9.200 36.880 1.00 89.44 94 ASP A N 1
ATOM 708 C CA . ASP A 1 94 ? -36.519 9.914 37.610 1.00 89.44 94 ASP A CA 1
ATOM 709 C C . ASP A 1 94 ? -36.694 9.447 39.062 1.00 89.44 94 ASP A C 1
ATOM 711 O O . ASP A 1 94 ? -37.498 10.008 39.806 1.00 89.44 94 ASP A O 1
ATOM 715 N N . LEU A 1 95 ? -35.903 8.468 39.508 1.00 93.38 95 LEU A N 1
ATOM 716 C CA . LEU A 1 95 ? -35.937 7.980 40.884 1.00 93.38 95 LEU A CA 1
ATOM 717 C C . LEU A 1 95 ? -35.268 8.961 41.862 1.00 93.38 95 LEU A C 1
ATOM 719 O O . LEU A 1 95 ? -34.316 9.670 41.521 1.00 93.38 95 LEU A O 1
ATOM 723 N N . SER A 1 96 ? -35.752 8.973 43.108 1.00 94.19 96 SER A N 1
ATOM 724 C CA . SER A 1 96 ? -35.113 9.713 44.201 1.00 94.19 96 SER A CA 1
ATOM 725 C C . SER A 1 96 ? -33.782 9.056 44.613 1.00 94.19 96 SER A C 1
ATOM 727 O O . SER A 1 96 ? -33.597 7.849 44.409 1.00 94.19 96 SER A O 1
ATOM 729 N N . PRO A 1 97 ? -32.848 9.792 45.245 1.00 95.62 97 PRO A N 1
ATOM 730 C CA . PRO A 1 97 ? -31.601 9.248 45.772 1.00 95.62 97 PRO A CA 1
ATOM 731 C C . PRO A 1 97 ? -31.807 8.044 46.689 1.00 95.62 97 PRO A C 1
ATOM 733 O O . PRO A 1 97 ? -31.011 7.110 46.658 1.00 95.62 97 PRO A O 1
ATOM 736 N N . ASP A 1 98 ? -32.879 8.031 47.481 1.00 96.50 98 ASP A N 1
ATOM 737 C CA . ASP A 1 98 ? -33.178 6.914 48.379 1.00 96.50 98 ASP A CA 1
ATOM 738 C C . ASP A 1 98 ? -33.636 5.668 47.617 1.00 96.50 98 ASP A C 1
ATOM 740 O O . ASP A 1 98 ? -33.185 4.565 47.925 1.00 96.50 98 ASP A O 1
ATOM 744 N N . ALA A 1 99 ? -34.451 5.828 46.569 1.00 95.25 99 ALA A N 1
ATOM 745 C CA . ALA A 1 99 ? -34.820 4.719 45.691 1.00 95.25 99 ALA A CA 1
ATOM 746 C C . ALA A 1 99 ? -33.592 4.144 44.958 1.00 95.25 99 ALA A C 1
ATOM 748 O O . ALA A 1 99 ? -33.450 2.925 44.854 1.00 95.25 99 ALA A O 1
ATOM 749 N N . LEU A 1 100 ? -32.661 5.000 44.523 1.00 95.06 100 LEU A N 1
ATOM 750 C CA . LEU A 1 100 ? -31.398 4.559 43.925 1.00 95.06 100 LEU A CA 1
ATOM 751 C C . LEU A 1 100 ? -30.502 3.826 44.933 1.00 95.06 100 LEU A C 1
ATOM 753 O O . LEU A 1 100 ? -29.956 2.783 44.586 1.00 95.06 100 LEU A O 1
ATOM 757 N N . ARG A 1 101 ? -30.387 4.299 46.184 1.00 96.50 101 ARG A N 1
ATOM 758 C CA . ARG A 1 101 ? -29.638 3.598 47.251 1.00 96.50 101 ARG A CA 1
ATOM 759 C C . ARG A 1 101 ? -30.168 2.191 47.496 1.00 96.50 101 ARG A C 1
ATOM 761 O O . ARG A 1 101 ? -29.382 1.257 47.575 1.00 96.50 101 ARG A O 1
ATOM 768 N N . VAL A 1 102 ? -31.490 2.028 47.537 1.00 97.50 102 VAL A N 1
ATOM 769 C CA . VAL A 1 102 ? -32.110 0.704 47.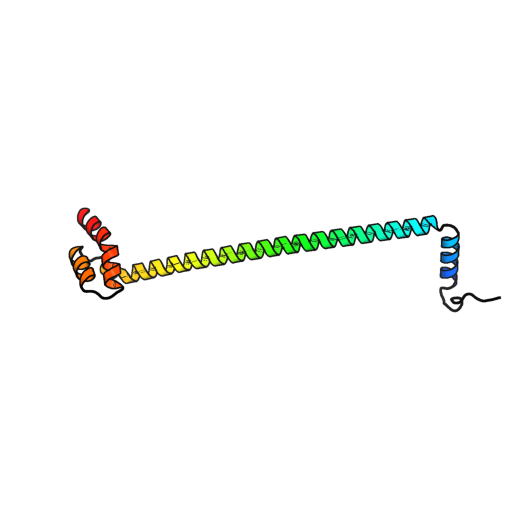674 1.00 97.50 102 VAL A CA 1
ATOM 770 C C . VAL A 1 102 ? -31.735 -0.192 46.492 1.00 97.50 102 VAL A C 1
ATOM 772 O O . VAL A 1 102 ? -31.317 -1.330 46.694 1.00 97.50 102 VAL A O 1
ATOM 775 N N . LEU A 1 103 ? -31.822 0.313 45.257 1.00 95.75 103 LEU A N 1
ATOM 776 C CA . LEU A 1 103 ? -31.470 -0.464 44.065 1.00 95.75 103 LEU A CA 1
ATOM 777 C C . LEU A 1 103 ? -29.987 -0.859 44.007 1.00 95.75 103 LEU A C 1
ATOM 779 O O . LEU A 1 103 ? -29.683 -1.932 43.493 1.00 95.75 103 LEU A O 1
ATOM 783 N N . ILE A 1 104 ? -29.075 -0.048 44.549 1.00 96.62 104 ILE A N 1
ATOM 784 C CA . ILE A 1 104 ? -27.651 -0.409 44.666 1.00 96.62 104 ILE A CA 1
ATOM 785 C C . ILE A 1 104 ? -27.478 -1.682 45.502 1.00 96.62 104 ILE A C 1
ATOM 787 O O . ILE A 1 104 ? -26.691 -2.550 45.127 1.00 96.62 104 ILE A O 1
ATOM 791 N N . ASP A 1 105 ? -28.235 -1.806 46.592 1.00 97.00 105 ASP A N 1
ATOM 792 C CA . ASP A 1 105 ? -28.102 -2.916 47.535 1.00 97.00 105 ASP A CA 1
ATOM 793 C C . ASP A 1 105 ? -28.860 -4.177 47.092 1.00 97.00 105 ASP A C 1
ATOM 795 O O . ASP A 1 105 ? -28.410 -5.292 47.363 1.00 97.00 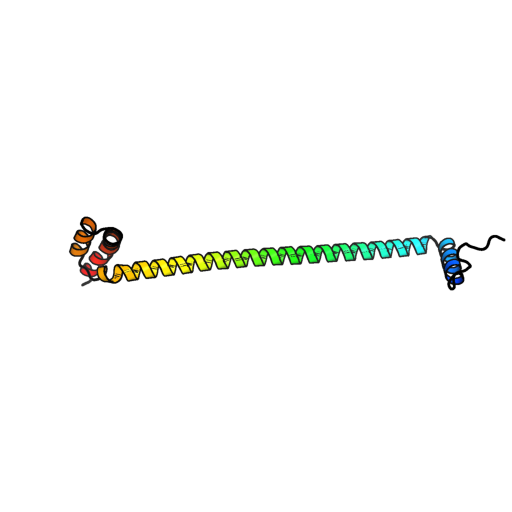105 ASP A O 1
ATOM 799 N N . VAL A 1 106 ? -30.018 -4.024 46.432 1.00 96.69 106 VAL A N 1
ATOM 800 C CA . VAL A 1 106 ? -30.927 -5.154 46.155 1.00 96.69 106 VAL A CA 1
ATOM 801 C C . VAL A 1 106 ? -31.008 -5.589 44.692 1.00 96.69 106 VAL A C 1
ATOM 803 O O . VAL A 1 106 ? -31.451 -6.708 44.426 1.00 96.69 106 VAL A O 1
ATOM 806 N N . ALA A 1 107 ? -30.633 -4.739 43.730 1.00 94.06 107 ALA A N 1
ATOM 807 C CA . ALA A 1 107 ? -30.796 -5.063 42.316 1.00 94.06 107 ALA A CA 1
ATOM 808 C C . ALA A 1 107 ? -29.621 -5.893 41.778 1.00 94.06 107 ALA A C 1
ATOM 810 O O . ALA A 1 107 ? -28.470 -5.741 42.185 1.00 94.06 107 ALA A O 1
ATOM 811 N N . ALA A 1 108 ? -29.900 -6.763 40.808 1.00 93.12 108 ALA A N 1
ATOM 812 C CA . ALA A 1 108 ? -28.851 -7.477 40.088 1.00 93.12 108 ALA A CA 1
ATOM 813 C C . ALA A 1 108 ? -28.147 -6.551 39.070 1.00 93.12 108 ALA A C 1
ATOM 815 O O . ALA A 1 108 ? -28.761 -5.600 38.571 1.00 93.12 108 ALA A O 1
ATOM 816 N N . PRO A 1 109 ? -26.884 -6.833 38.697 1.00 90.62 109 PRO A N 1
ATOM 817 C CA . PRO A 1 109 ? -26.241 -6.152 37.579 1.00 90.62 109 PRO A CA 1
ATOM 818 C C . PRO A 1 109 ? -27.054 -6.295 36.275 1.00 90.62 109 PRO A C 1
ATOM 820 O O . PRO A 1 109 ? -27.595 -7.373 36.019 1.00 90.62 109 PRO A O 1
ATOM 823 N N . PRO A 1 110 ? -27.121 -5.248 35.429 1.00 87.31 110 PRO A N 1
ATOM 824 C CA . PRO A 1 110 ? -26.393 -3.980 35.542 1.00 87.31 110 PRO A CA 1
ATOM 825 C C . PRO A 1 110 ? -27.093 -2.902 36.393 1.00 87.31 110 PRO A C 1
ATOM 827 O O . PRO A 1 110 ? -26.490 -1.859 36.631 1.00 87.31 110 PRO A O 1
ATOM 830 N N . VAL A 1 111 ? -28.317 -3.139 36.879 1.00 91.00 111 VAL A N 1
ATOM 831 C CA . VAL A 1 111 ? -29.174 -2.113 37.508 1.00 91.00 111 VAL A CA 1
ATOM 832 C C . VAL A 1 111 ? -28.558 -1.529 38.779 1.00 91.00 111 VAL A C 1
ATOM 834 O O . VAL A 1 111 ? -28.577 -0.314 38.955 1.00 91.00 111 VAL A O 1
ATOM 837 N N . CYS A 1 112 ? -27.935 -2.347 39.633 1.00 91.75 112 CYS A N 1
ATOM 838 C CA . CYS A 1 112 ? -27.229 -1.839 40.817 1.00 91.75 112 CYS A CA 1
ATOM 839 C C . CYS A 1 112 ? -26.042 -0.928 40.455 1.00 91.75 112 CYS A C 1
ATOM 841 O O . CYS A 1 112 ? -25.820 0.091 41.107 1.00 91.75 112 CYS A O 1
ATOM 843 N N . HIS A 1 113 ? -25.312 -1.241 39.378 1.00 90.25 113 HIS A N 1
ATOM 844 C CA . HIS A 1 113 ? -24.206 -0.410 38.892 1.00 90.25 113 HIS A CA 1
ATOM 845 C C . HIS A 1 113 ? -24.716 0.900 38.277 1.00 90.25 113 HIS A C 1
ATOM 847 O O . HIS A 1 113 ? -24.158 1.962 38.542 1.00 90.25 113 HIS A O 1
ATOM 853 N N . GLN A 1 114 ? -25.794 0.841 37.491 1.00 91.06 114 GLN A N 1
ATOM 854 C CA . GLN A 1 114 ? -26.440 2.026 36.920 1.00 91.06 114 GLN A CA 1
ATOM 855 C C . GLN A 1 114 ? -26.973 2.947 38.026 1.00 91.06 114 GLN A C 1
ATOM 857 O O . GLN A 1 114 ? -26.722 4.151 37.995 1.00 91.06 114 GLN A O 1
ATOM 862 N N . ALA A 1 115 ? -27.626 2.384 39.048 1.00 91.94 115 ALA A N 1
ATOM 863 C CA . ALA A 1 115 ? -28.111 3.133 40.202 1.00 91.94 115 ALA A CA 1
ATOM 864 C C . ALA A 1 115 ? -26.966 3.803 40.983 1.00 91.94 115 ALA A C 1
ATOM 866 O O . ALA A 1 115 ? -27.073 4.975 41.346 1.00 91.94 115 ALA A O 1
ATOM 867 N N . ALA A 1 116 ? -25.836 3.108 41.164 1.00 92.00 116 ALA A N 1
ATOM 868 C CA . ALA A 1 116 ? -24.643 3.672 41.796 1.00 92.00 116 ALA A CA 1
ATOM 869 C C . ALA A 1 116 ? -24.063 4.856 41.009 1.00 92.00 116 ALA A C 1
ATOM 871 O O . ALA A 1 116 ? -23.675 5.860 41.605 1.00 92.00 116 ALA A O 1
ATOM 872 N N . MET A 1 117 ? -24.031 4.767 39.675 1.00 90.12 117 MET A N 1
ATOM 873 C CA . MET A 1 117 ? -23.538 5.849 38.819 1.00 90.12 117 MET A CA 1
ATOM 874 C C . MET A 1 117 ? -24.476 7.062 38.771 1.00 90.12 117 MET A C 1
ATOM 876 O O . MET A 1 117 ? -23.994 8.188 38.658 1.00 90.12 117 MET A O 1
ATOM 880 N N . LEU A 1 118 ? -25.794 6.857 38.862 1.00 91.44 118 LEU A N 1
ATOM 881 C CA . LEU A 1 118 ? -26.792 7.933 38.796 1.00 91.44 118 LEU A CA 1
ATOM 882 C C . LEU A 1 118 ? -27.034 8.639 40.140 1.00 91.44 118 LEU A C 1
ATOM 884 O O . LEU A 1 118 ? -27.520 9.771 40.148 1.00 91.44 118 LEU A O 1
ATOM 888 N N . LEU A 1 119 ? -26.665 8.026 41.270 1.00 93.00 119 LEU A N 1
ATOM 889 C CA . LEU A 1 119 ? -26.896 8.579 42.609 1.00 93.00 119 LEU A CA 1
ATOM 890 C C . LEU A 1 119 ? -26.347 10.012 42.801 1.00 93.00 119 LEU A C 1
ATOM 892 O O . LEU A 1 119 ? -27.093 10.851 43.312 1.00 93.00 119 LEU A O 1
ATOM 896 N N . PRO A 1 120 ? -25.108 10.358 42.383 1.00 93.19 120 PRO A N 1
ATOM 897 C CA . PRO A 1 120 ? -24.611 11.731 42.503 1.00 93.19 120 PRO A CA 1
ATOM 898 C C . PRO A 1 120 ? -25.442 12.747 41.710 1.00 93.19 120 PRO A C 1
ATOM 900 O O . PRO A 1 120 ? -25.647 13.863 42.182 1.00 93.19 120 PRO A O 1
ATOM 903 N N . TRP A 1 121 ? -25.949 12.367 40.530 1.00 89.81 121 TRP A N 1
ATOM 904 C CA . TRP A 1 121 ? -26.833 13.228 39.744 1.00 89.81 121 TRP A CA 1
ATOM 905 C C . TRP A 1 121 ? -28.169 13.428 40.468 1.00 89.81 121 TRP A C 1
ATOM 907 O O . TRP A 1 121 ? -28.553 14.566 40.721 1.00 89.81 121 TRP A O 1
ATOM 917 N N . ALA A 1 122 ? -28.836 12.359 40.909 1.00 92.62 122 ALA A N 1
ATOM 918 C CA . ALA A 1 122 ? -30.113 12.484 41.615 1.00 92.62 122 ALA A CA 1
ATOM 919 C C . ALA A 1 122 ? -30.035 13.422 42.841 1.00 92.62 122 ALA A C 1
ATOM 921 O O . ALA A 1 122 ? -30.935 14.235 43.040 1.00 92.62 122 ALA A O 1
ATOM 922 N N . VAL A 1 123 ? -28.933 13.379 43.604 1.00 93.50 123 VAL A N 1
ATOM 923 C CA . VAL A 1 123 ? -28.691 14.283 44.748 1.00 93.50 123 VAL A CA 1
ATOM 924 C C . VAL A 1 123 ? -28.551 15.745 44.312 1.00 93.50 123 VAL A C 1
ATOM 926 O O . VAL A 1 123 ? -29.142 16.631 44.927 1.00 93.50 123 VAL A O 1
ATOM 929 N N . VAL A 1 124 ? -27.785 16.020 43.249 1.00 93.88 124 VAL A N 1
ATOM 930 C CA . VAL A 1 124 ? -27.639 17.386 42.716 1.00 93.88 124 VAL A CA 1
ATOM 931 C C . VAL A 1 124 ? -28.977 17.907 42.194 1.00 93.88 124 VAL A C 1
ATOM 933 O O . VAL A 1 124 ? -29.319 19.056 42.465 1.00 93.88 124 VAL A O 1
ATOM 936 N N . ARG A 1 125 ? -29.755 17.073 41.497 1.00 91.88 125 ARG A N 1
ATOM 937 C CA . ARG A 1 125 ? -31.080 17.441 40.987 1.00 91.88 125 ARG A CA 1
ATOM 938 C C . ARG A 1 125 ? -32.017 17.893 42.099 1.00 91.88 125 ARG A C 1
ATOM 940 O O . ARG A 1 125 ? -32.601 18.963 41.991 1.00 91.88 125 ARG A O 1
ATOM 947 N N . GLU A 1 126 ? -32.132 17.097 43.160 1.00 90.38 126 GLU A N 1
ATOM 948 C CA . GLU A 1 126 ? -33.008 17.405 44.296 1.00 90.38 126 GLU A CA 1
ATOM 949 C C . GLU A 1 126 ? -32.551 18.639 45.078 1.00 90.38 126 GLU A C 1
ATOM 951 O O . GLU A 1 126 ? -33.372 19.335 45.662 1.00 90.38 126 GLU A O 1
ATOM 956 N N . SER A 1 127 ? -31.252 18.953 45.066 1.00 87.94 127 SER A N 1
ATOM 957 C CA . SER A 1 127 ? -30.734 20.181 45.683 1.00 87.94 127 SER A CA 1
ATOM 958 C C . SER A 1 127 ? -31.032 21.464 44.889 1.00 87.94 127 SER A C 1
ATOM 960 O O . SER A 1 127 ? -30.832 22.559 45.414 1.00 87.94 127 SER A O 1
ATOM 962 N N . GLN A 1 128 ? -31.456 21.342 43.625 1.00 80.88 128 GLN A N 1
ATOM 963 C CA . GLN A 1 128 ? -31.772 22.461 42.724 1.00 80.88 128 GLN A CA 1
ATOM 964 C C . GLN A 1 128 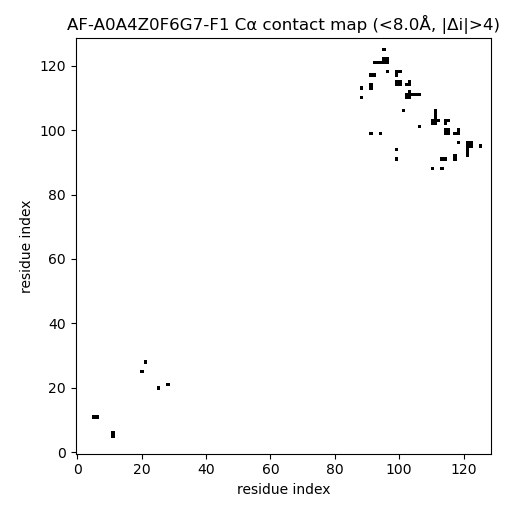? -33.279 22.736 42.592 1.00 80.88 128 GLN A C 1
ATOM 966 O O . GLN A 1 128 ? -33.652 23.786 42.066 1.00 80.88 128 GLN A O 1
ATOM 971 N N . THR A 1 129 ? -34.121 21.801 43.033 1.00 58.28 129 THR A N 1
ATOM 972 C CA . THR A 1 129 ? -35.581 21.942 43.174 1.00 58.28 129 THR A CA 1
ATOM 973 C C . THR A 1 129 ? -35.958 22.555 44.510 1.00 58.28 129 THR A C 1
ATOM 975 O O . THR A 1 129 ? -36.863 23.417 44.513 1.00 58.28 129 THR A O 1
#

Foldseek 3Di:
DDDDPCNPPPCVVVVVVVVVVCVVCVVVVVVVVVVVVVVVVVVVVVVVVVVVVVVVVVVVVVVVVVVVVVVVVVVVVVVVVVVVLVVVCVVVLPDALVVLVVCLVPPDPPRVVSSVVNNVVNVVVVVVD

Radius of gyration: 42.44 Å; Cα contacts (8 Å, |Δi|>4): 40; chains: 1; bounding box: 73×39×102 Å

pLDDT: mean 93.92, std 7.31, range [47.28, 98.56]

Solvent-accessible surface area (backbone atoms only — not comparable to full-atom values): 7196 Å² total; per-residue (Å²): 134,87,74,60,93,56,62,88,44,98,56,30,74,56,54,53,52,50,53,53,47,43,74,74,40,48,67,59,54,48,52,54,49,52,52,53,50,52,52,51,50,51,53,52,50,51,52,51,50,52,52,52,51,53,50,52,54,50,51,52,52,52,51,53,52,49,53,52,51,54,50,53,50,50,54,52,49,54,50,50,51,50,50,52,56,50,59,76,42,49,84,60,66,81,44,52,44,66,58,26,54,51,32,41,76,72,42,60,83,65,54,13,59,52,26,58,69,44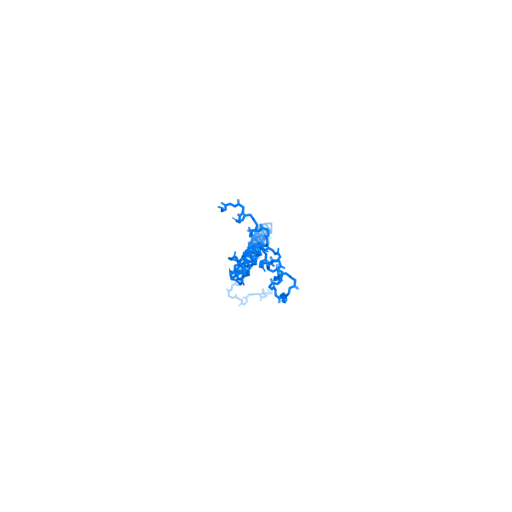,33,67,54,33,50,54,53,64,75,75,110

Sequence (129 aa):
MTTAPWAHLPNAKHIDAVLADVNTRPEVWKAARDAAWDAAWIAARDAAWDAAWIAARSAARAAARSAAWDAARSVAWDAILALIAWDSAADLMDLSPDALRVLIDVAAPPVCHQAAMLLPWAVVRESQT

Mean predicted aligned error: 9.65 Å

Organism: NCBI:txid2305248